Protein AF-A0AAI9EEB1-F1 (afdb_monomer_lite)

Foldseek 3Di:
DDDDPDQDDPVLLVVLVVLLVVLVVLLVVLVVLVVVLVVLVVPFDPVLLVQPPDDPVLVVLLCVLPVPCVVVVVLVVLSVLLVVLSVVLVVCSVVSVSVVSVVSSVVSVVSSVVSVVSSVSSVVSSVSRVVSSVVCVVVVNDDDPVVPDD

Radius of gyration: 22.11 Å; chains: 1; bounding box: 55×31×65 Å

Secondary structure (DSSP, 8-state):
---PPPPPPHHHHHHHHHHHHHHHHHHHHHHHHHHHHHHHHHHS-THHHH-TTS-HHHHHHHHHHHT-TTTHHHHHHHHHHHHHHHHHHHHHHHTT-HHHHHHHHHHHHHHHHHHHHHHHHHHHHHHHHHHHHHHHHHTTSS--GGG---

pLDDT: mean 79.91, std 15.85, range [34.25, 96.31]

Sequence (150 aa):
MSQNPPSASPGSISQLQTQYSRLRKAITDIQSEHTRLTFRWSSLNPVTVGNPLVHYTYRDACSTAFVENVWDEPFQAEINKSLVNHGVAGRLLGNSQVGEADVVLRGVAERLRRSQDYVQKLKKAVEAHYEVERYLVAKGLVGDRKNGNA

Structure (mmCIF, N/CA/C/O backbone):
data_AF-A0AAI9EEB1-F1
#
_entry.id   AF-A0AAI9EEB1-F1
#
loop_
_atom_site.group_PDB
_atom_site.id
_atom_site.type_symbol
_atom_site.label_atom_id
_atom_site.label_alt_id
_atom_site.label_comp_id
_atom_site.label_asym_id
_atom_site.label_entity_id
_atom_site.label_seq_id
_atom_site.pdbx_PDB_ins_code
_atom_site.Cartn_x
_atom_site.Cartn_y
_atom_site.Cartn_z
_atom_site.occupancy
_atom_site.B_iso_or_equiv
_atom_site.auth_seq_id
_atom_site.auth_comp_id
_atom_site.auth_asym_id
_atom_site.auth_atom_id
_atom_site.pdbx_PDB_model_num
ATOM 1 N N . MET A 1 1 ? 32.495 -16.402 -34.099 1.00 38.66 1 MET A N 1
ATOM 2 C CA . MET A 1 1 ? 31.372 -15.615 -34.654 1.00 38.66 1 MET A CA 1
ATOM 3 C C . MET A 1 1 ? 30.613 -15.017 -33.483 1.00 38.66 1 MET A C 1
ATOM 5 O O . MET A 1 1 ? 30.037 -15.769 -32.712 1.00 38.66 1 MET A O 1
ATOM 9 N N . SER A 1 2 ? 30.724 -13.703 -33.286 1.00 38.25 2 SER A N 1
ATOM 10 C CA . SER A 1 2 ? 30.069 -12.990 -32.184 1.00 38.25 2 SER A CA 1
ATOM 11 C C . SER A 1 2 ? 28.598 -12.781 -32.547 1.00 38.25 2 SER A C 1
ATOM 13 O O . SER A 1 2 ? 28.306 -12.055 -33.497 1.00 38.25 2 SER A O 1
ATOM 15 N N . GLN A 1 3 ? 27.678 -13.473 -31.872 1.00 35.59 3 GLN A N 1
ATOM 16 C CA . GLN A 1 3 ? 26.246 -13.221 -32.025 1.00 35.59 3 GLN A CA 1
ATOM 17 C C . GLN A 1 3 ? 25.902 -11.976 -31.206 1.00 35.59 3 GLN A C 1
ATOM 19 O O . GLN A 1 3 ? 25.844 -12.029 -29.980 1.00 35.59 3 GLN A O 1
ATOM 24 N N . ASN A 1 4 ? 25.709 -10.845 -31.886 1.00 37.81 4 ASN A N 1
ATOM 25 C CA . ASN A 1 4 ? 25.066 -9.688 -31.273 1.00 37.81 4 ASN A CA 1
ATOM 26 C C . ASN A 1 4 ? 23.643 -10.092 -30.848 1.00 37.81 4 ASN A C 1
ATOM 28 O O . ASN A 1 4 ? 22.944 -10.726 -31.646 1.00 37.81 4 ASN A O 1
ATOM 32 N N . PRO A 1 5 ? 23.198 -9.756 -29.625 1.00 49.28 5 PRO A N 1
ATOM 33 C CA . PRO A 1 5 ? 21.839 -10.055 -29.202 1.00 49.28 5 PRO A CA 1
ATOM 34 C C . PRO A 1 5 ? 20.836 -9.304 -30.093 1.00 49.28 5 PRO A C 1
ATOM 36 O O . PRO A 1 5 ? 21.145 -8.209 -30.576 1.00 49.28 5 PRO A O 1
ATOM 39 N N . PRO A 1 6 ? 19.641 -9.874 -30.333 1.00 50.97 6 PRO A N 1
ATOM 40 C CA . PRO A 1 6 ? 18.618 -9.229 -31.142 1.00 50.97 6 PRO A CA 1
ATOM 41 C C . PRO A 1 6 ? 18.257 -7.882 -30.514 1.00 50.97 6 PRO A C 1
ATOM 43 O O . PRO A 1 6 ? 17.868 -7.806 -29.347 1.00 50.97 6 PRO A O 1
ATOM 46 N N . SER A 1 7 ? 18.414 -6.812 -31.292 1.00 56.44 7 SER A N 1
ATOM 47 C CA . SER A 1 7 ? 17.979 -5.475 -30.911 1.00 56.44 7 SER A CA 1
ATOM 48 C C . SER A 1 7 ? 16.483 -5.512 -30.603 1.00 56.44 7 SER A C 1
ATOM 50 O O . SER A 1 7 ? 15.670 -5.995 -31.394 1.00 56.44 7 SER A O 1
ATOM 52 N N . ALA A 1 8 ? 16.112 -5.044 -29.414 1.00 57.66 8 ALA A N 1
ATOM 53 C CA . ALA A 1 8 ? 14.719 -4.980 -29.005 1.00 57.66 8 ALA A CA 1
ATOM 54 C C . ALA A 1 8 ? 13.912 -4.136 -30.003 1.00 57.66 8 ALA A C 1
ATOM 56 O O . ALA A 1 8 ? 14.323 -3.040 -30.386 1.00 57.66 8 ALA A O 1
ATOM 57 N N . SER A 1 9 ? 12.754 -4.645 -30.428 1.00 63.19 9 SER A N 1
ATOM 58 C CA . SER A 1 9 ? 11.892 -3.931 -31.371 1.00 63.19 9 SER A CA 1
ATOM 59 C C . SER A 1 9 ? 11.403 -2.594 -30.776 1.00 63.19 9 SER A C 1
ATOM 61 O O . SER A 1 9 ? 11.142 -2.518 -29.567 1.00 63.19 9 SER A O 1
ATOM 63 N N . PRO A 1 10 ? 11.182 -1.548 -31.593 1.00 62.12 10 PRO A N 1
ATOM 64 C CA . PRO A 1 10 ? 10.617 -0.276 -31.126 1.00 62.12 10 PRO A CA 1
ATOM 65 C C . PRO A 1 10 ? 9.301 -0.440 -30.340 1.00 62.12 10 PRO A C 1
ATOM 67 O O . PRO A 1 10 ? 9.054 0.283 -29.374 1.00 62.12 10 PRO A O 1
ATOM 70 N N . GLY A 1 11 ? 8.491 -1.448 -30.693 1.00 68.88 11 GLY A N 1
ATOM 71 C CA . GLY A 1 11 ? 7.261 -1.803 -29.977 1.00 68.88 11 GLY A CA 1
ATOM 72 C C . GLY A 1 11 ? 7.505 -2.282 -28.542 1.00 68.88 11 GLY A C 1
ATOM 73 O O . GLY A 1 11 ? 6.814 -1.839 -27.626 1.00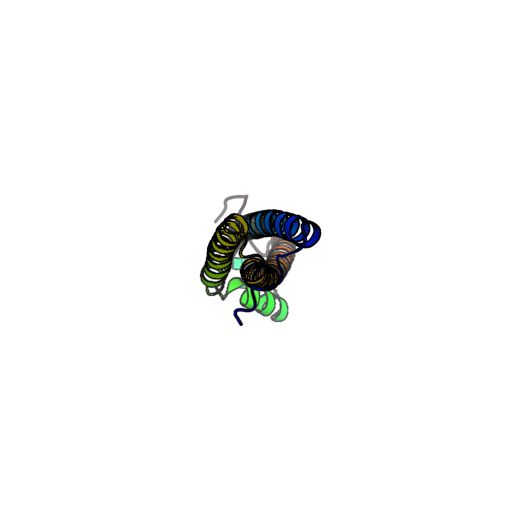 68.88 11 GLY A O 1
ATOM 74 N N . SER A 1 12 ? 8.530 -3.112 -28.316 1.00 75.50 12 SER A N 1
ATOM 75 C CA . SER A 1 12 ? 8.890 -3.582 -26.967 1.00 75.50 12 SER A CA 1
ATOM 76 C C . SER A 1 12 ? 9.418 -2.466 -26.057 1.00 75.50 12 SER A C 1
ATOM 78 O O . SER A 1 12 ? 9.124 -2.453 -24.863 1.00 75.50 12 SER A O 1
ATOM 80 N N . ILE A 1 13 ? 10.123 -1.478 -26.616 1.00 82.19 13 ILE A N 1
ATOM 81 C CA . ILE A 1 13 ? 10.641 -0.331 -25.852 1.00 82.19 13 ILE A CA 1
ATOM 82 C C . ILE A 1 13 ? 9.496 0.572 -25.383 1.00 82.19 13 ILE A C 1
ATOM 84 O O . ILE A 1 13 ? 9.429 0.926 -24.206 1.00 82.19 13 ILE A O 1
ATOM 88 N N . SER A 1 14 ? 8.560 0.906 -26.276 1.00 84.88 14 SER A N 1
ATOM 89 C CA . SER A 1 14 ? 7.403 1.748 -25.940 1.00 84.88 14 SER A CA 1
ATOM 90 C C . SER A 1 14 ? 6.501 1.105 -24.874 1.00 84.88 14 SER A C 1
ATOM 92 O O . SER A 1 14 ? 6.031 1.772 -23.943 1.00 84.88 14 SER A O 1
ATOM 94 N N . GLN A 1 15 ? 6.310 -0.216 -24.950 1.00 88.50 15 GLN A N 1
ATOM 95 C CA . GLN A 1 15 ? 5.569 -0.976 -23.941 1.00 88.50 15 GLN A CA 1
ATOM 96 C C . GLN A 1 15 ? 6.249 -0.920 -22.568 1.00 88.50 15 GLN A C 1
ATOM 98 O O . GLN A 1 15 ? 5.585 -0.639 -21.568 1.00 88.50 15 GLN A O 1
ATOM 103 N N . LEU A 1 16 ? 7.570 -1.108 -22.513 1.00 89.06 16 LEU A N 1
ATOM 104 C CA . LEU A 1 16 ? 8.325 -1.044 -21.260 1.00 89.06 16 LEU A CA 1
ATOM 105 C C . LEU A 1 16 ? 8.371 0.364 -20.668 1.00 89.06 16 LEU A C 1
ATOM 107 O O . LEU A 1 16 ? 8.254 0.514 -19.455 1.00 89.06 16 LEU A O 1
ATOM 111 N N . GLN A 1 17 ? 8.454 1.407 -21.495 1.00 90.12 17 GLN A N 1
ATOM 112 C CA . GLN A 1 17 ? 8.330 2.795 -21.036 1.00 90.12 17 GLN A CA 1
ATOM 113 C C . GLN A 1 17 ? 6.944 3.075 -20.440 1.00 90.12 17 GLN A C 1
ATOM 115 O O . GLN A 1 17 ? 6.820 3.729 -19.402 1.00 90.12 17 GLN A O 1
ATOM 120 N N . THR A 1 18 ? 5.891 2.527 -21.047 1.00 92.75 18 THR A N 1
ATOM 121 C CA . THR A 1 18 ? 4.532 2.620 -20.502 1.00 92.75 18 THR A CA 1
ATOM 122 C C . THR A 1 18 ? 4.428 1.897 -19.157 1.00 92.75 18 THR A C 1
ATOM 124 O O . THR A 1 18 ? 3.888 2.449 -18.195 1.00 92.75 18 THR A O 1
ATOM 127 N N . GLN A 1 19 ? 4.966 0.678 -19.059 1.00 92.38 19 GLN A N 1
ATOM 128 C CA . GLN A 1 19 ? 5.001 -0.090 -17.814 1.00 92.38 19 GLN A CA 1
ATOM 129 C C . GLN A 1 19 ? 5.798 0.639 -16.726 1.00 92.38 19 GLN A C 1
ATOM 131 O O . GLN A 1 19 ? 5.328 0.745 -15.596 1.00 92.38 19 GLN A O 1
ATOM 136 N N . TYR A 1 20 ? 6.957 1.199 -17.069 1.00 93.62 20 TYR A N 1
ATOM 137 C CA . TYR A 1 20 ? 7.786 2.009 -16.181 1.00 93.62 20 TYR A CA 1
ATOM 138 C C . TYR A 1 20 ? 6.992 3.166 -15.563 1.00 93.62 20 TYR A C 1
ATOM 140 O O . TYR A 1 20 ? 6.956 3.310 -14.338 1.00 93.62 20 TYR A O 1
ATOM 148 N N . SER A 1 21 ? 6.297 3.954 -16.383 1.00 93.81 21 SER A N 1
ATOM 149 C CA . SER A 1 21 ? 5.491 5.085 -15.906 1.00 93.81 21 SER A CA 1
ATOM 150 C C . SER A 1 21 ? 4.319 4.635 -15.029 1.00 93.81 21 SER A C 1
ATOM 152 O O . SER A 1 21 ? 4.057 5.231 -13.983 1.00 93.81 21 SER A O 1
ATOM 154 N N . ARG A 1 22 ? 3.642 3.541 -15.404 1.00 94.94 22 ARG A N 1
ATOM 155 C CA . ARG A 1 22 ? 2.543 2.964 -14.612 1.00 94.94 22 ARG A CA 1
ATOM 156 C C . ARG A 1 22 ? 3.012 2.481 -13.243 1.00 94.94 22 ARG A C 1
ATOM 158 O O . ARG A 1 22 ? 2.364 2.781 -12.245 1.00 94.94 22 ARG A O 1
ATOM 165 N N . LEU A 1 23 ? 4.142 1.777 -13.185 1.00 94.12 23 LEU A N 1
ATOM 166 C CA . LEU A 1 23 ? 4.700 1.282 -11.926 1.00 94.12 23 LEU A CA 1
ATOM 167 C C . LEU A 1 23 ? 5.136 2.433 -11.014 1.00 94.12 23 LEU A C 1
ATOM 169 O O . LEU A 1 23 ? 4.924 2.347 -9.809 1.00 94.12 23 LEU A O 1
ATOM 173 N N . ARG A 1 24 ? 5.652 3.544 -11.565 1.00 95.50 24 ARG A N 1
ATOM 174 C CA . ARG A 1 24 ? 5.949 4.742 -10.763 1.00 95.50 24 ARG A CA 1
ATOM 175 C C . ARG A 1 24 ? 4.704 5.283 -10.076 1.00 95.50 24 ARG A C 1
ATOM 177 O O . ARG A 1 24 ? 4.734 5.536 -8.875 1.00 95.50 24 ARG A O 1
ATOM 184 N N . LYS A 1 25 ? 3.625 5.447 -10.843 1.00 95.31 25 LYS A N 1
ATOM 185 C CA . LYS A 1 25 ? 2.349 5.923 -10.311 1.00 95.31 25 LYS A CA 1
ATOM 186 C C . LYS A 1 25 ? 1.815 4.971 -9.239 1.00 95.31 25 LYS A C 1
ATOM 188 O O . LYS A 1 25 ? 1.440 5.428 -8.169 1.00 95.31 25 LYS A O 1
ATOM 193 N N . ALA A 1 26 ? 1.856 3.662 -9.491 1.00 94.44 26 ALA A N 1
ATOM 194 C CA . ALA A 1 26 ? 1.403 2.655 -8.534 1.00 94.44 26 ALA A CA 1
ATOM 195 C C . ALA A 1 26 ? 2.185 2.697 -7.209 1.00 94.44 26 ALA A C 1
ATOM 197 O O . ALA A 1 26 ? 1.572 2.594 -6.151 1.00 94.44 26 ALA A O 1
ATOM 198 N N . ILE A 1 27 ? 3.510 2.905 -7.245 1.00 93.19 27 ILE A N 1
ATOM 199 C CA . ILE A 1 27 ? 4.320 3.097 -6.029 1.00 93.19 27 ILE A CA 1
ATOM 200 C C . ILE A 1 27 ? 3.803 4.293 -5.223 1.00 93.19 27 ILE A C 1
ATOM 202 O O . ILE A 1 27 ? 3.556 4.166 -4.025 1.00 93.19 27 ILE A O 1
ATOM 206 N N . THR A 1 28 ? 3.618 5.441 -5.879 1.00 94.50 28 THR A N 1
ATOM 207 C CA . THR A 1 28 ? 3.135 6.663 -5.224 1.00 94.50 28 THR A CA 1
ATOM 208 C C . THR A 1 28 ? 1.733 6.482 -4.647 1.00 94.50 28 THR A C 1
ATOM 210 O O . THR A 1 28 ? 1.516 6.820 -3.486 1.00 94.50 28 THR A O 1
ATOM 213 N N . ASP A 1 29 ? 0.806 5.902 -5.413 1.00 95.19 29 ASP A N 1
ATOM 214 C CA . ASP A 1 29 ? -0.572 5.672 -4.972 1.00 95.19 29 ASP A CA 1
ATOM 215 C C . ASP A 1 29 ? -0.618 4.757 -3.733 1.00 95.19 29 ASP A C 1
ATOM 217 O O . ASP A 1 29 ? -1.297 5.067 -2.754 1.00 95.19 29 ASP A O 1
ATOM 221 N N . ILE A 1 30 ? 0.140 3.652 -3.746 1.00 93.44 30 ILE A N 1
ATOM 222 C CA . ILE A 1 30 ? 0.216 2.701 -2.627 1.00 93.44 30 ILE A CA 1
ATOM 223 C C . ILE A 1 30 ? 0.803 3.372 -1.379 1.00 93.44 30 ILE A C 1
ATOM 225 O O . ILE A 1 30 ? 0.277 3.191 -0.281 1.00 93.44 30 ILE A O 1
ATOM 229 N N . GLN A 1 31 ? 1.860 4.171 -1.536 1.00 92.69 31 GLN A N 1
ATOM 230 C CA . GLN A 1 31 ? 2.474 4.895 -0.425 1.00 92.69 31 GLN A CA 1
ATOM 231 C C . GLN A 1 31 ? 1.518 5.939 0.171 1.00 92.69 31 GLN A C 1
ATOM 233 O O . GLN A 1 31 ? 1.386 6.024 1.391 1.00 92.69 31 GLN A O 1
ATOM 238 N N . SER A 1 32 ? 0.819 6.708 -0.668 1.00 93.62 32 SER A N 1
ATOM 239 C CA . SER A 1 32 ? -0.169 7.690 -0.207 1.00 93.62 32 SER A CA 1
ATOM 240 C C . SER A 1 32 ? -1.341 7.033 0.521 1.00 93.62 32 SER A C 1
ATOM 242 O O . SER A 1 32 ? -1.748 7.511 1.581 1.00 93.62 32 SER A O 1
ATOM 244 N N . GLU A 1 33 ? -1.868 5.926 -0.009 1.00 93.12 33 GLU A N 1
ATOM 245 C CA . GLU A 1 33 ? -2.967 5.199 0.628 1.00 93.12 33 GLU A CA 1
ATOM 246 C C . GLU A 1 33 ? -2.541 4.611 1.976 1.00 93.12 33 GLU A C 1
ATOM 248 O O . GLU A 1 33 ? -3.276 4.728 2.955 1.00 93.12 33 GLU A O 1
ATOM 253 N N . HIS A 1 34 ? -1.331 4.058 2.056 1.00 90.19 34 HIS A N 1
ATOM 254 C CA . HIS A 1 34 ? -0.758 3.597 3.312 1.00 90.19 34 HIS A CA 1
ATOM 255 C C . HIS A 1 34 ? -0.699 4.715 4.359 1.00 90.19 34 HIS A C 1
ATOM 257 O O . HIS A 1 34 ? -1.301 4.587 5.421 1.00 90.19 34 HIS A O 1
ATOM 263 N N . THR A 1 35 ? -0.067 5.852 4.042 1.00 89.31 35 THR A N 1
ATOM 264 C CA . THR A 1 35 ? 0.018 7.003 4.957 1.00 89.31 35 THR A CA 1
ATOM 265 C C . THR A 1 35 ? -1.363 7.467 5.422 1.00 89.31 35 THR A C 1
ATOM 267 O O . THR A 1 35 ? -1.564 7.739 6.608 1.00 89.31 35 THR A O 1
ATOM 270 N N . ARG A 1 36 ? -2.338 7.524 4.507 1.00 91.50 36 ARG A N 1
ATOM 271 C CA . ARG A 1 36 ? -3.719 7.897 4.828 1.00 91.50 36 ARG A CA 1
ATOM 272 C C . ARG A 1 36 ? -4.353 6.924 5.821 1.00 91.50 36 ARG A C 1
ATOM 274 O O . ARG A 1 36 ? -5.034 7.359 6.749 1.00 91.50 36 ARG A O 1
ATOM 281 N N . LEU A 1 37 ? -4.161 5.622 5.629 1.00 88.44 37 LEU A N 1
ATOM 282 C CA . LEU A 1 37 ? -4.706 4.591 6.509 1.00 88.44 37 LEU A CA 1
ATOM 283 C C . LEU A 1 37 ? -4.025 4.590 7.879 1.00 88.44 37 LEU A C 1
ATOM 285 O O . LEU A 1 37 ? -4.736 4.536 8.880 1.00 88.44 37 LEU A O 1
ATOM 289 N N . THR A 1 38 ? -2.701 4.748 7.941 1.00 85.06 38 THR A N 1
ATOM 290 C CA . THR A 1 38 ? -1.952 4.879 9.202 1.00 85.06 38 THR A CA 1
ATOM 291 C C . THR A 1 38 ? -2.429 6.089 10.008 1.00 85.06 38 THR A C 1
ATOM 293 O O . THR A 1 38 ? -2.650 5.985 11.214 1.00 85.06 38 THR A O 1
ATOM 296 N N . PHE A 1 39 ? -2.681 7.226 9.349 1.00 85.94 39 PHE A N 1
ATOM 297 C CA . PHE A 1 39 ? -3.247 8.405 10.010 1.00 85.94 39 PHE A CA 1
ATOM 298 C C . PHE A 1 39 ? -4.682 8.175 10.503 1.00 85.94 39 PHE A C 1
ATOM 300 O O . PHE A 1 39 ? -5.037 8.560 11.615 1.00 85.94 39 PHE A O 1
ATOM 307 N N . ARG A 1 40 ? -5.533 7.527 9.696 1.00 85.56 40 ARG A N 1
ATOM 308 C CA . ARG A 1 40 ? -6.885 7.172 10.149 1.00 85.56 40 ARG A CA 1
ATOM 309 C C . ARG A 1 40 ? -6.824 6.257 11.361 1.00 85.56 40 ARG A C 1
ATOM 311 O O . ARG A 1 40 ? -7.553 6.504 12.309 1.00 85.56 40 ARG A O 1
ATOM 318 N N . TRP A 1 41 ? -5.955 5.255 11.349 1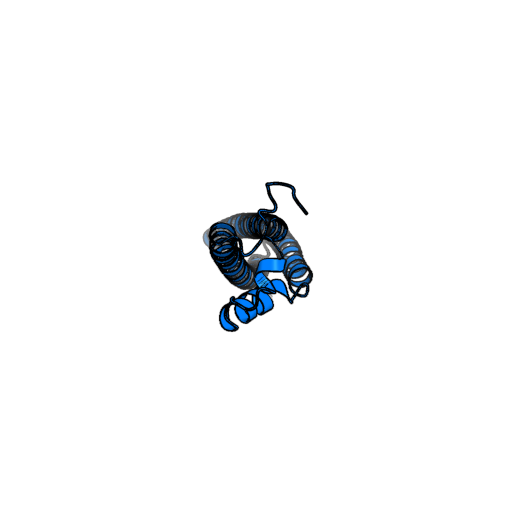.00 81.00 41 TRP A N 1
ATOM 319 C CA . TRP A 1 41 ? -5.778 4.340 12.468 1.00 81.00 41 TRP A CA 1
ATOM 320 C C . TRP A 1 41 ? -5.361 5.061 13.752 1.00 81.00 41 TRP A C 1
ATOM 322 O O . TRP A 1 41 ? -5.997 4.871 14.783 1.00 81.00 41 TRP A O 1
ATOM 332 N N . SER A 1 42 ? -4.356 5.941 13.692 1.00 80.44 42 SER A N 1
ATOM 333 C CA . SER A 1 42 ? -3.882 6.669 14.879 1.00 80.44 42 SER A CA 1
ATOM 334 C C . SER A 1 42 ? -4.950 7.580 15.496 1.00 80.44 42 SER A C 1
ATOM 336 O O . SER A 1 42 ? -4.913 7.857 16.697 1.00 80.44 42 SER A O 1
ATOM 338 N N . SER A 1 43 ? -5.931 8.003 14.691 1.00 82.06 43 SER A N 1
ATOM 339 C CA . SER A 1 43 ? -7.086 8.775 15.152 1.00 82.06 43 SER A CA 1
ATOM 340 C C . SER A 1 43 ? -8.142 7.945 15.900 1.00 82.06 43 SER A C 1
ATOM 342 O O . SER A 1 43 ? -8.927 8.518 16.656 1.00 82.06 43 SER A O 1
ATOM 344 N N . LEU A 1 44 ? -8.158 6.618 15.731 1.00 80.50 44 LEU A N 1
ATOM 345 C CA . LEU A 1 44 ? -9.144 5.727 16.349 1.00 80.50 44 LEU A CA 1
ATOM 346 C C . LEU A 1 44 ? -8.844 5.474 17.834 1.00 80.50 44 LEU A C 1
ATOM 348 O O . LEU A 1 44 ? -7.700 5.550 18.288 1.00 80.50 44 LEU A O 1
ATOM 352 N N . ASN A 1 45 ? -9.882 5.193 18.622 1.00 78.38 45 ASN A N 1
ATOM 353 C CA . ASN A 1 45 ? -9.771 4.971 20.057 1.00 78.38 45 ASN A CA 1
ATOM 354 C C . ASN A 1 45 ? -9.142 3.590 20.351 1.00 78.38 45 ASN A C 1
ATOM 356 O O . ASN A 1 45 ? -9.736 2.561 20.016 1.00 78.38 45 ASN A O 1
ATOM 360 N N . PRO A 1 46 ? -7.965 3.527 21.006 1.00 73.94 46 PRO A N 1
ATOM 361 C CA . PRO A 1 46 ? -7.283 2.266 21.294 1.00 73.94 46 PRO A CA 1
ATOM 362 C C . PRO A 1 46 ? -8.058 1.387 22.285 1.00 73.94 46 PRO A C 1
ATOM 364 O O . PRO A 1 46 ? -7.918 0.165 22.261 1.00 73.94 46 PRO A O 1
ATOM 367 N N . VAL A 1 47 ? -8.921 1.980 23.121 1.00 75.75 47 VAL A N 1
ATOM 368 C CA . VAL A 1 47 ? -9.737 1.250 24.105 1.00 75.75 47 VAL A CA 1
ATOM 369 C C . VAL A 1 47 ? -10.770 0.348 23.418 1.00 75.75 47 VAL A C 1
ATOM 371 O O . VAL A 1 47 ? -11.159 -0.674 23.980 1.00 75.75 47 VAL A O 1
ATOM 374 N N . THR A 1 48 ? -11.148 0.650 22.170 1.00 76.25 48 THR A N 1
ATOM 375 C CA . THR A 1 48 ? -12.043 -0.179 21.349 1.00 76.25 48 THR A CA 1
ATOM 376 C C . THR A 1 48 ? -11.521 -1.614 21.205 1.00 76.25 48 THR A C 1
ATOM 378 O O . THR A 1 48 ? -12.294 -2.553 21.372 1.00 76.25 48 THR A O 1
ATOM 381 N N . VAL A 1 49 ? -10.215 -1.820 20.970 1.00 70.25 49 VAL A N 1
ATOM 382 C CA . VAL A 1 49 ? -9.636 -3.177 20.826 1.00 70.25 49 VAL A CA 1
ATOM 383 C C . VAL A 1 49 ? -9.636 -3.934 22.156 1.00 70.25 49 VAL A C 1
ATOM 385 O O . VAL A 1 49 ? -9.863 -5.143 22.187 1.00 70.25 49 VAL A O 1
ATOM 388 N N . GLY A 1 50 ? -9.410 -3.223 23.262 1.00 67.50 50 GLY A N 1
ATOM 389 C CA . GLY A 1 50 ? -9.395 -3.794 24.609 1.00 67.50 50 GLY A CA 1
ATOM 390 C C . GLY A 1 50 ? -10.783 -4.082 25.187 1.00 67.50 50 GLY A C 1
ATOM 391 O O . GLY A 1 50 ? -10.879 -4.732 26.228 1.00 67.50 50 GLY A O 1
ATOM 392 N N . ASN A 1 51 ? -11.863 -3.627 24.543 1.00 69.38 51 ASN A N 1
ATOM 393 C CA . ASN A 1 51 ? -13.207 -3.747 25.095 1.00 69.38 51 ASN A CA 1
ATOM 394 C C . ASN A 1 51 ? -13.652 -5.230 25.163 1.00 69.38 51 ASN A C 1
ATOM 396 O O . ASN A 1 51 ? -13.616 -5.931 24.145 1.00 69.38 51 ASN A O 1
ATOM 400 N N . PRO A 1 52 ? -14.084 -5.741 26.335 1.00 70.50 52 PRO A N 1
ATOM 401 C CA . PRO A 1 52 ? -14.465 -7.145 26.537 1.00 70.50 52 PRO A CA 1
ATOM 402 C C . PRO A 1 52 ? -15.646 -7.610 25.676 1.00 70.50 52 PRO A C 1
ATOM 404 O O . PRO A 1 52 ? -15.772 -8.804 25.426 1.00 70.50 52 PRO A O 1
ATOM 407 N N . LEU A 1 53 ? -16.480 -6.686 25.194 1.00 70.62 53 LEU A N 1
ATOM 408 C CA . LEU A 1 53 ? -17.640 -6.975 24.344 1.00 70.62 53 LEU A CA 1
ATOM 409 C C . LEU A 1 53 ? -17.273 -7.145 22.867 1.00 70.62 53 LEU A C 1
ATOM 411 O O . LEU A 1 53 ? -18.102 -7.555 22.057 1.00 70.62 53 LEU A O 1
ATOM 415 N N . VAL A 1 54 ? -16.038 -6.815 22.505 1.00 74.81 54 VAL A N 1
ATOM 416 C CA . VAL A 1 54 ? -15.540 -6.946 21.144 1.00 74.81 54 VAL A CA 1
ATOM 417 C C . VAL A 1 54 ? -15.004 -8.358 20.940 1.00 74.81 54 VAL A C 1
ATOM 419 O O . VAL A 1 54 ? -14.095 -8.803 21.643 1.00 74.81 54 VAL A O 1
ATOM 422 N N . HIS A 1 55 ? -15.595 -9.059 19.970 1.00 74.69 55 HIS A N 1
ATOM 423 C CA . HIS A 1 55 ? -15.336 -10.471 19.708 1.00 74.69 55 HIS A CA 1
ATOM 424 C C . HIS A 1 55 ? -13.858 -10.747 19.398 1.00 74.69 55 HIS A C 1
ATOM 426 O O . HIS A 1 55 ? -13.186 -9.955 18.733 1.00 74.69 55 HIS A O 1
ATOM 432 N N . TYR A 1 56 ? -13.372 -11.920 19.813 1.00 65.81 56 TYR A N 1
ATOM 433 C CA . TYR A 1 56 ? -11.989 -12.351 19.597 1.00 65.81 56 TYR A CA 1
ATOM 434 C C . TYR A 1 56 ? -11.566 -12.272 18.123 1.00 65.81 56 TYR A C 1
ATOM 436 O O . TYR A 1 56 ? -10.476 -11.808 17.839 1.00 65.81 56 TYR A O 1
ATOM 444 N N . THR A 1 57 ? -12.444 -12.612 17.177 1.00 64.69 57 THR A N 1
ATOM 445 C CA . THR A 1 57 ? -12.165 -12.521 15.728 1.00 64.69 57 THR A CA 1
ATOM 446 C C . THR A 1 57 ? -11.888 -11.094 15.245 1.00 64.69 57 THR A C 1
ATOM 448 O O . THR A 1 57 ? -11.062 -10.898 14.360 1.00 64.69 57 THR A O 1
ATOM 451 N N . TYR A 1 58 ? -12.547 -10.084 15.824 1.00 70.94 58 TYR A N 1
ATOM 452 C CA . TYR A 1 58 ? -12.222 -8.686 15.536 1.00 70.94 58 TYR A CA 1
ATOM 453 C C . TYR A 1 58 ? -10.855 -8.336 16.115 1.00 70.94 58 TYR A C 1
ATOM 455 O O . TYR A 1 58 ? -10.041 -7.716 15.436 1.00 70.94 58 TYR A O 1
ATOM 463 N N . ARG A 1 59 ? -10.587 -8.761 17.359 1.00 66.44 59 ARG A N 1
ATOM 464 C CA . ARG A 1 59 ? -9.283 -8.523 17.979 1.00 66.44 59 ARG A CA 1
ATOM 465 C C . ARG A 1 59 ? -8.182 -9.192 17.188 1.00 66.44 59 ARG A C 1
ATOM 467 O O . ARG A 1 59 ? -7.187 -8.542 16.963 1.00 66.44 59 ARG A O 1
ATOM 474 N N . ASP A 1 60 ? -8.374 -10.414 16.712 1.00 65.62 60 ASP A N 1
ATOM 475 C CA . ASP A 1 60 ? -7.399 -11.145 15.909 1.00 65.62 60 ASP A CA 1
ATOM 476 C C . ASP A 1 60 ? -7.164 -10.484 14.543 1.00 65.62 60 ASP A C 1
ATOM 478 O O . ASP A 1 60 ? -6.021 -10.324 14.127 1.00 65.62 60 ASP A O 1
ATOM 482 N N . ALA A 1 61 ? -8.212 -9.984 13.878 1.00 64.12 61 ALA A N 1
ATOM 483 C CA . ALA A 1 61 ? -8.081 -9.241 12.623 1.00 64.12 61 ALA A CA 1
ATOM 484 C C . ALA A 1 61 ? -7.365 -7.891 12.809 1.00 64.12 61 ALA A C 1
ATOM 486 O O . ALA A 1 61 ? -6.483 -7.540 12.023 1.00 64.12 61 ALA A O 1
ATOM 487 N N . CYS A 1 62 ? -7.704 -7.147 13.865 1.00 65.88 62 CYS A N 1
ATOM 488 C CA . CYS A 1 62 ? -7.012 -5.916 14.232 1.00 65.88 62 CYS A CA 1
ATOM 489 C C . CYS A 1 62 ? -5.592 -6.207 14.738 1.00 65.88 62 CYS A C 1
ATOM 491 O O . CYS A 1 62 ? -4.668 -5.496 14.391 1.00 65.88 62 CYS A O 1
ATOM 493 N N . SER A 1 63 ? -5.356 -7.273 15.492 1.00 61.94 63 SER A N 1
ATOM 494 C CA . SER A 1 63 ? -4.025 -7.656 15.962 1.00 61.94 63 SER A CA 1
ATOM 495 C C . SER A 1 63 ? -3.139 -8.132 14.811 1.00 61.94 63 SER A C 1
ATOM 497 O O . SER A 1 63 ? -2.005 -7.690 14.703 1.00 61.94 63 SER A O 1
ATOM 499 N N . THR A 1 64 ? -3.660 -8.918 13.874 1.00 59.16 64 THR A N 1
ATOM 500 C CA . THR A 1 64 ? -2.935 -9.324 12.658 1.00 59.16 64 THR A CA 1
ATOM 501 C C . THR A 1 64 ? -2.617 -8.127 11.758 1.00 59.16 64 THR A C 1
ATOM 503 O O . THR A 1 64 ? -1.588 -8.112 11.090 1.00 59.16 64 THR A O 1
ATOM 506 N N . ALA A 1 65 ? -3.477 -7.105 11.738 1.00 57.12 65 ALA A N 1
ATOM 507 C CA . ALA A 1 65 ? -3.227 -5.876 10.989 1.00 57.12 65 ALA A CA 1
ATOM 508 C C . ALA A 1 65 ? -2.376 -4.834 11.747 1.00 57.12 65 ALA A C 1
ATOM 510 O O . ALA A 1 65 ? -1.772 -3.990 11.092 1.00 57.12 65 ALA A O 1
ATOM 511 N N . PHE A 1 66 ? -2.341 -4.860 13.090 1.00 57.38 66 PHE A N 1
ATOM 512 C CA . PHE A 1 66 ? -1.855 -3.735 13.912 1.00 57.38 66 PHE A CA 1
ATOM 513 C C . PHE A 1 66 ? -1.000 -4.094 15.146 1.00 57.38 66 PHE A C 1
ATOM 515 O O . PHE A 1 66 ? -0.248 -3.237 15.600 1.00 57.38 66 PHE A O 1
ATOM 522 N N . VAL A 1 67 ? -1.060 -5.313 15.711 1.00 49.28 67 VAL A N 1
ATOM 523 C CA . VAL A 1 67 ? -0.077 -5.766 16.736 1.00 49.28 67 VAL A CA 1
ATOM 524 C C . VAL A 1 67 ? 1.302 -5.947 16.106 1.00 49.28 67 VAL A C 1
ATOM 526 O O . VAL A 1 67 ? 2.323 -5.813 16.777 1.00 49.28 67 VAL A O 1
ATOM 529 N N . GLU A 1 68 ? 1.355 -6.089 14.790 1.00 45.06 68 GLU A N 1
ATOM 530 C CA . GLU A 1 68 ? 2.581 -5.905 14.048 1.00 45.06 68 GLU A CA 1
ATOM 531 C C . GLU A 1 68 ? 2.776 -4.434 13.625 1.00 45.06 68 GLU A C 1
ATOM 533 O O . GLU A 1 68 ? 2.735 -4.091 12.447 1.00 45.06 68 GLU A O 1
ATOM 538 N N . ASN A 1 69 ? 3.243 -3.605 14.570 1.00 45.62 69 ASN A N 1
ATOM 539 C CA . ASN A 1 69 ? 4.232 -2.544 14.262 1.00 45.62 69 ASN A CA 1
ATOM 540 C C . ASN A 1 69 ? 5.446 -3.091 13.457 1.00 45.62 69 ASN A C 1
ATOM 542 O O . ASN A 1 69 ? 6.298 -2.336 13.002 1.00 45.62 69 ASN A O 1
ATOM 546 N N . VAL A 1 70 ? 5.508 -4.414 13.279 1.00 52.94 70 VAL A N 1
ATOM 547 C CA . VAL A 1 70 ? 6.394 -5.188 12.421 1.00 52.94 70 VAL A CA 1
ATOM 548 C C . VAL A 1 70 ? 6.106 -5.000 10.931 1.00 52.94 70 VAL A C 1
ATOM 550 O O . VAL A 1 70 ? 6.973 -5.391 10.182 1.00 52.94 70 VAL A O 1
ATOM 553 N N . TRP A 1 71 ? 4.999 -4.406 10.448 1.00 61.59 71 TRP A N 1
ATOM 554 C CA . TRP A 1 71 ? 4.815 -4.198 8.990 1.00 61.59 71 TRP A CA 1
ATOM 555 C C . TRP A 1 71 ? 5.066 -2.787 8.473 1.00 61.59 71 TRP A C 1
ATOM 557 O O . TRP A 1 71 ? 5.309 -2.661 7.277 1.00 61.59 71 TRP A O 1
ATOM 567 N N . ASP A 1 72 ? 5.074 -1.744 9.305 1.00 70.00 72 ASP A N 1
ATOM 568 C CA . ASP A 1 72 ? 5.350 -0.385 8.812 1.00 70.00 72 ASP A CA 1
ATOM 569 C C . ASP A 1 72 ? 6.780 -0.311 8.250 1.00 70.00 72 ASP A C 1
ATOM 571 O O . ASP A 1 72 ? 7.002 0.130 7.123 1.00 70.00 72 ASP A O 1
ATOM 575 N N . GLU A 1 73 ? 7.752 -0.861 8.980 1.00 71.06 73 GLU A N 1
ATOM 576 C CA . GLU A 1 73 ? 9.153 -0.902 8.557 1.00 71.06 73 GLU A CA 1
ATOM 577 C C . GLU A 1 73 ? 9.383 -1.823 7.331 1.00 71.06 73 GLU A C 1
ATOM 579 O O . GLU A 1 73 ? 9.938 -1.345 6.337 1.00 71.06 73 GLU A O 1
ATOM 584 N N . PRO A 1 74 ? 8.899 -3.081 7.285 1.00 80.44 74 PRO A N 1
ATOM 585 C CA . PRO A 1 74 ? 8.937 -3.918 6.083 1.00 80.44 74 PRO A CA 1
ATOM 586 C C . PRO A 1 74 ? 8.161 -3.366 4.891 1.00 80.44 74 PRO A C 1
ATOM 588 O O . PRO A 1 74 ? 8.622 -3.510 3.759 1.00 80.44 74 PRO A O 1
ATOM 591 N N . PHE A 1 75 ? 7.018 -2.712 5.103 1.00 85.94 75 PHE A N 1
ATOM 592 C CA . PHE A 1 75 ? 6.278 -2.056 4.029 1.00 85.94 75 PHE A CA 1
ATOM 593 C C . PHE A 1 75 ? 7.096 -0.905 3.445 1.00 85.94 75 PHE A C 1
ATOM 595 O O . PHE A 1 75 ? 7.298 -0.858 2.229 1.00 85.94 75 PHE A O 1
ATOM 602 N N . GLN A 1 76 ? 7.629 -0.015 4.290 1.00 86.00 76 GLN A N 1
ATOM 603 C CA . GLN A 1 76 ? 8.492 1.076 3.835 1.00 86.00 76 GLN A CA 1
ATOM 604 C C . GLN A 1 76 ? 9.756 0.541 3.152 1.00 86.00 76 GLN A C 1
ATOM 606 O O . GLN A 1 76 ? 10.166 1.072 2.119 1.00 86.00 76 GLN A O 1
ATOM 611 N N . ALA A 1 77 ? 10.345 -0.550 3.649 1.00 88.56 77 ALA A N 1
ATOM 612 C CA . ALA A 1 77 ? 11.474 -1.215 3.006 1.00 88.56 77 ALA A CA 1
ATOM 613 C C . ALA A 1 77 ? 11.113 -1.765 1.612 1.00 88.56 77 ALA A C 1
ATOM 615 O O . ALA A 1 77 ? 11.876 -1.574 0.661 1.00 88.56 77 ALA A O 1
ATOM 616 N N . GLU A 1 78 ? 9.947 -2.396 1.447 1.00 90.12 78 GLU A N 1
ATOM 617 C CA . GLU A 1 78 ? 9.463 -2.886 0.149 1.00 90.12 78 GLU A CA 1
ATOM 618 C C . GLU A 1 78 ? 9.168 -1.741 -0.834 1.00 90.12 78 GLU A C 1
ATOM 620 O O . GLU A 1 78 ? 9.522 -1.841 -2.016 1.00 90.12 78 GLU A O 1
ATOM 625 N N . ILE A 1 79 ? 8.595 -0.628 -0.364 1.00 93.00 79 ILE A N 1
ATOM 626 C CA . ILE A 1 79 ? 8.369 0.577 -1.177 1.00 93.00 79 ILE A CA 1
ATOM 627 C C . ILE A 1 79 ? 9.697 1.210 -1.598 1.00 93.00 79 ILE A C 1
ATOM 629 O O . ILE A 1 79 ? 9.913 1.447 -2.789 1.00 93.00 79 ILE A O 1
ATOM 633 N N . ASN A 1 80 ? 10.629 1.402 -0.664 1.00 93.81 80 ASN A N 1
ATOM 634 C CA . ASN A 1 80 ? 11.956 1.947 -0.950 1.00 93.81 80 ASN A CA 1
ATOM 635 C C . ASN A 1 80 ? 12.716 1.073 -1.950 1.00 93.81 80 ASN A C 1
ATOM 637 O O . ASN A 1 80 ? 13.279 1.572 -2.925 1.00 93.81 80 ASN A O 1
ATOM 641 N N . LYS A 1 81 ? 12.674 -0.250 -1.777 1.00 93.56 81 LYS A N 1
ATOM 642 C CA . LYS A 1 81 ? 13.291 -1.192 -2.716 1.00 93.56 81 LYS A CA 1
ATOM 643 C C . LYS A 1 81 ? 12.632 -1.146 -4.094 1.00 93.56 81 LYS A C 1
ATOM 645 O O . LYS A 1 81 ? 13.326 -1.239 -5.107 1.00 93.56 81 LYS A O 1
ATOM 650 N N . SER A 1 82 ? 11.316 -0.953 -4.151 1.00 93.88 82 SER A N 1
ATOM 651 C CA . SER A 1 82 ? 10.583 -0.765 -5.407 1.00 93.88 82 SER A CA 1
ATOM 652 C C . SER A 1 82 ? 10.981 0.533 -6.113 1.00 93.88 82 SER A C 1
ATOM 654 O O . SER A 1 82 ? 11.185 0.511 -7.324 1.00 93.88 82 SER A O 1
ATOM 656 N N . LEU A 1 83 ? 11.184 1.635 -5.380 1.00 94.81 83 LEU A N 1
ATOM 657 C CA . LEU A 1 83 ? 11.693 2.904 -5.919 1.00 94.81 83 LEU A CA 1
ATOM 658 C C . LEU A 1 83 ? 13.121 2.778 -6.460 1.00 94.81 83 LEU A C 1
ATOM 660 O O . LEU A 1 83 ? 13.405 3.257 -7.559 1.00 94.81 83 LEU A O 1
ATOM 664 N N . VAL A 1 84 ? 14.011 2.112 -5.719 1.00 96.25 84 VAL A N 1
ATOM 665 C CA . VAL A 1 84 ? 15.396 1.867 -6.151 1.00 96.25 84 VAL A CA 1
ATOM 666 C C . VAL A 1 84 ? 15.414 1.045 -7.437 1.00 96.25 84 VAL A C 1
ATOM 668 O O . VAL A 1 84 ? 16.037 1.454 -8.417 1.00 96.25 84 VAL A O 1
ATOM 671 N N . ASN A 1 85 ? 14.689 -0.075 -7.469 1.00 94.94 85 ASN A N 1
ATOM 672 C CA . A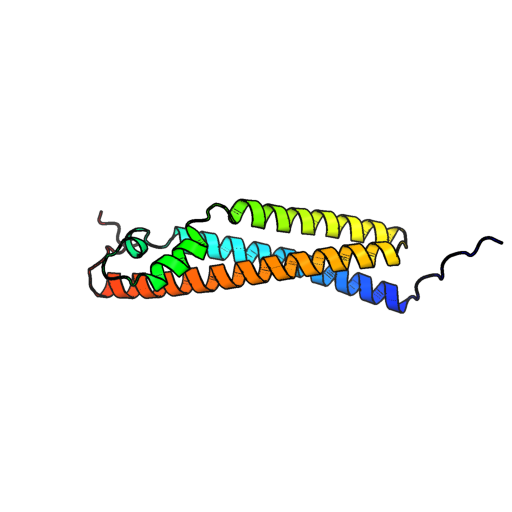SN A 1 85 ? 14.615 -0.942 -8.644 1.00 94.94 85 ASN A CA 1
ATOM 673 C C . ASN A 1 85 ? 13.941 -0.246 -9.831 1.00 94.94 85 ASN A C 1
ATOM 675 O O . ASN A 1 85 ? 14.385 -0.394 -10.966 1.00 94.94 85 ASN A O 1
ATOM 679 N N . HIS A 1 86 ? 12.916 0.569 -9.584 1.00 95.44 86 HIS A N 1
ATOM 680 C CA . HIS A 1 86 ? 12.320 1.419 -10.611 1.00 95.44 86 HIS A CA 1
ATOM 681 C C . HIS A 1 86 ? 13.362 2.381 -11.198 1.00 95.44 86 HIS A C 1
ATOM 683 O O . HIS A 1 86 ? 13.528 2.435 -12.412 1.00 95.44 86 HIS A O 1
ATOM 689 N N . GLY A 1 87 ? 14.161 3.051 -10.363 1.00 95.25 87 GLY A N 1
ATOM 690 C CA . GLY A 1 87 ? 15.271 3.894 -10.818 1.00 95.25 87 GLY A CA 1
ATOM 691 C C . GLY A 1 87 ? 16.338 3.135 -11.620 1.00 95.25 87 GLY A C 1
ATOM 692 O O . GLY A 1 87 ? 16.822 3.646 -12.630 1.00 95.25 87 GLY A O 1
ATOM 693 N N . VAL A 1 88 ? 16.676 1.904 -11.213 1.00 96.31 88 VAL A N 1
ATOM 694 C CA . VAL A 1 88 ? 17.572 1.006 -11.968 1.00 96.31 88 VAL A CA 1
ATOM 695 C C . VAL A 1 88 ? 16.993 0.708 -13.351 1.00 96.31 88 VAL A C 1
ATOM 697 O O . VAL A 1 88 ? 17.690 0.900 -14.344 1.00 96.31 88 VAL A O 1
ATOM 700 N N . ALA A 1 89 ? 15.717 0.323 -13.437 1.00 93.19 89 ALA A N 1
ATOM 701 C CA . ALA A 1 89 ? 15.055 0.058 -14.713 1.00 93.19 89 ALA A CA 1
ATOM 702 C C . ALA A 1 89 ? 15.064 1.280 -15.642 1.00 93.19 89 ALA A C 1
ATOM 704 O O . ALA A 1 89 ? 15.288 1.134 -16.839 1.00 93.19 89 ALA A O 1
ATOM 705 N N . GLY A 1 90 ? 14.892 2.490 -15.100 1.00 92.94 90 GLY A N 1
ATOM 706 C CA . GLY A 1 90 ? 14.976 3.728 -15.881 1.00 92.94 90 GLY A CA 1
ATOM 707 C C . GLY A 1 90 ? 16.352 3.931 -16.524 1.00 92.94 90 GLY A C 1
ATOM 708 O O . GLY A 1 90 ? 16.433 4.265 -17.705 1.00 92.94 90 GLY A O 1
ATOM 709 N N . ARG A 1 91 ? 17.436 3.659 -15.782 1.00 95.62 91 ARG A N 1
ATOM 710 C CA . ARG A 1 91 ? 18.806 3.712 -16.324 1.00 95.62 91 ARG A CA 1
ATOM 711 C C . ARG A 1 91 ? 19.038 2.653 -17.402 1.00 95.62 91 ARG A C 1
ATOM 713 O O . ARG A 1 91 ? 19.595 2.970 -18.447 1.00 95.62 91 ARG A O 1
ATOM 720 N N . LEU A 1 92 ? 18.567 1.427 -17.175 1.00 93.44 92 LEU A N 1
ATOM 721 C CA . LEU A 1 92 ? 18.680 0.329 -18.142 1.00 93.44 92 LEU A CA 1
ATOM 722 C C . LEU A 1 92 ? 17.934 0.640 -19.448 1.00 93.44 92 LEU A C 1
ATOM 724 O O . LEU A 1 92 ? 18.478 0.426 -20.529 1.00 93.44 92 LEU A O 1
ATOM 728 N N . LEU A 1 93 ? 16.730 1.218 -19.363 1.00 90.25 93 LEU A N 1
ATOM 729 C CA . LEU A 1 93 ? 15.987 1.684 -20.539 1.00 90.25 93 LEU A CA 1
ATOM 730 C C . LEU A 1 93 ? 16.737 2.794 -21.289 1.00 90.25 93 LEU A C 1
ATOM 732 O O . LEU A 1 93 ? 16.789 2.755 -22.515 1.00 90.25 93 LEU A O 1
ATOM 736 N N . GLY A 1 94 ? 17.352 3.743 -20.573 1.00 89.75 94 GLY A N 1
ATOM 737 C CA . GLY A 1 94 ? 18.184 4.794 -21.173 1.00 89.75 94 GLY A CA 1
ATOM 738 C C . GLY A 1 94 ? 19.414 4.251 -21.910 1.00 89.75 94 GLY A C 1
ATOM 739 O O . GLY A 1 94 ? 19.785 4.773 -22.957 1.00 89.75 94 GLY A O 1
ATOM 740 N N . ASN A 1 95 ? 19.986 3.150 -21.418 1.00 91.50 95 ASN A N 1
ATOM 741 C CA . ASN A 1 95 ? 21.125 2.461 -22.030 1.00 91.50 95 ASN A CA 1
ATOM 742 C C . ASN A 1 95 ? 20.719 1.420 -23.090 1.00 91.50 95 ASN A C 1
ATOM 744 O O . ASN A 1 95 ? 21.561 0.649 -23.543 1.00 91.50 95 ASN A O 1
ATOM 748 N N . SER A 1 96 ? 19.440 1.357 -23.481 1.00 88.06 96 SER A N 1
ATOM 749 C CA . SER A 1 96 ? 18.907 0.343 -24.408 1.00 88.06 96 SER A CA 1
ATOM 750 C C . SER A 1 96 ? 19.089 -1.116 -23.942 1.00 88.06 96 SER A C 1
ATOM 752 O O . SER A 1 96 ? 19.006 -2.047 -24.743 1.00 88.06 96 SER A O 1
ATOM 754 N N . GLN A 1 97 ? 19.271 -1.347 -22.638 1.00 89.69 97 GLN A N 1
ATOM 755 C CA . GLN A 1 97 ? 19.358 -2.675 -22.016 1.00 89.69 97 GLN A CA 1
ATOM 756 C C . GLN A 1 97 ? 17.953 -3.214 -21.709 1.00 89.69 97 GLN A C 1
ATOM 758 O O . GLN A 1 97 ? 17.541 -3.390 -20.561 1.00 89.69 97 GLN A O 1
ATOM 763 N N . VAL A 1 98 ? 17.180 -3.437 -22.771 1.00 88.44 98 VAL A N 1
ATOM 764 C CA . VAL A 1 98 ? 15.730 -3.671 -22.694 1.00 88.44 98 VAL A CA 1
ATOM 765 C C . VAL A 1 98 ? 15.368 -4.955 -21.938 1.00 88.44 98 VAL A C 1
ATOM 767 O O . VAL A 1 98 ? 14.443 -4.945 -21.128 1.00 88.44 98 VAL A O 1
ATOM 770 N N . GLY A 1 99 ? 16.114 -6.045 -22.147 1.00 88.81 99 GLY A N 1
ATOM 771 C CA . GLY A 1 99 ? 15.859 -7.317 -21.459 1.00 88.81 99 GLY A CA 1
ATOM 772 C C . GLY A 1 99 ? 16.087 -7.234 -19.947 1.00 88.81 99 GLY A C 1
ATOM 773 O O . GLY A 1 99 ? 15.289 -7.744 -19.164 1.00 88.81 99 GLY A O 1
ATOM 774 N N . GLU A 1 100 ? 17.139 -6.535 -19.523 1.00 92.31 100 GLU A N 1
ATOM 775 C CA . GLU A 1 100 ? 17.450 -6.334 -18.105 1.00 92.31 100 GLU A CA 1
ATOM 776 C C . GLU A 1 100 ? 16.415 -5.418 -17.441 1.00 92.31 100 GLU A C 1
ATOM 778 O O . GLU A 1 100 ? 15.941 -5.707 -16.340 1.00 92.31 100 GLU A O 1
ATOM 783 N N . ALA A 1 101 ? 16.007 -4.347 -18.130 1.00 92.06 101 ALA A N 1
ATOM 784 C CA . ALA A 1 101 ? 14.961 -3.451 -17.652 1.00 92.06 101 ALA A CA 1
ATOM 785 C C . ALA A 1 101 ? 13.638 -4.194 -17.408 1.00 92.06 101 ALA A C 1
ATOM 787 O O . ALA A 1 101 ? 13.004 -3.992 -16.373 1.00 92.06 101 ALA A O 1
ATOM 788 N N . ASP A 1 102 ? 13.241 -5.080 -18.321 1.00 92.56 102 ASP A N 1
ATOM 789 C CA . ASP A 1 102 ? 12.022 -5.881 -18.197 1.00 92.56 102 ASP A CA 1
ATOM 790 C C . ASP A 1 102 ? 12.056 -6.828 -16.982 1.00 92.56 102 ASP A C 1
ATOM 792 O O . ASP A 1 102 ? 11.099 -6.900 -16.206 1.00 92.56 102 ASP A O 1
ATOM 796 N N . VAL A 1 103 ? 13.183 -7.506 -16.739 1.00 93.81 103 VAL A N 1
ATOM 797 C CA . VAL A 1 103 ? 13.360 -8.348 -15.540 1.00 93.81 103 VAL A CA 1
ATOM 798 C C . VAL A 1 103 ? 13.205 -7.519 -14.261 1.00 93.81 103 VAL A C 1
ATOM 800 O O . VAL A 1 103 ? 12.483 -7.917 -13.340 1.00 93.81 103 VAL A O 1
ATOM 803 N N . VAL A 1 104 ? 13.827 -6.339 -14.208 1.00 94.56 104 VAL A N 1
ATOM 804 C CA . VAL A 1 104 ? 13.732 -5.448 -13.045 1.00 94.56 104 VAL A CA 1
ATOM 805 C C . VAL A 1 104 ? 12.297 -4.945 -12.848 1.00 94.56 104 VAL A C 1
ATOM 807 O O . VAL A 1 104 ? 11.795 -4.971 -11.721 1.00 94.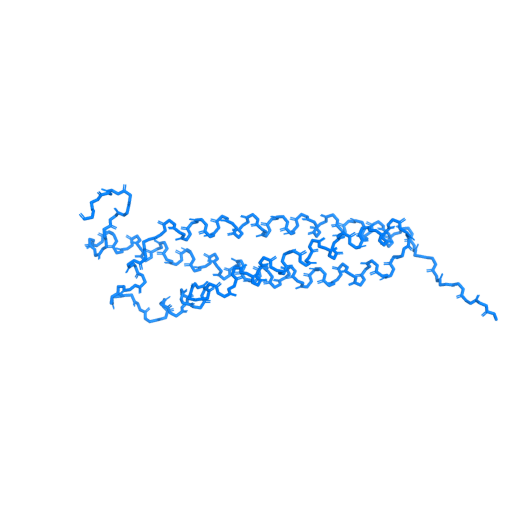56 104 VAL A O 1
ATOM 810 N N . LEU A 1 105 ? 11.603 -4.542 -13.918 1.00 94.19 105 LEU A N 1
ATOM 811 C CA . LEU A 1 105 ? 10.220 -4.053 -13.850 1.00 94.19 105 LEU A CA 1
ATOM 812 C C . LEU A 1 105 ? 9.232 -5.140 -13.417 1.00 94.19 105 LEU A C 1
ATOM 814 O O . LEU A 1 105 ? 8.315 -4.847 -12.647 1.00 94.19 105 LEU A O 1
ATOM 818 N N . ARG A 1 106 ? 9.435 -6.399 -13.821 1.00 93.94 106 ARG A N 1
ATOM 819 C CA . ARG A 1 106 ? 8.656 -7.539 -13.303 1.00 93.94 106 ARG A CA 1
ATOM 820 C C . ARG A 1 106 ? 8.869 -7.742 -11.805 1.00 93.94 106 ARG A C 1
ATOM 822 O O . ARG A 1 106 ? 7.902 -7.929 -11.068 1.00 93.94 106 ARG A O 1
ATOM 829 N N . GLY A 1 107 ? 10.110 -7.611 -11.337 1.00 92.38 107 GLY A N 1
ATOM 830 C CA . GLY A 1 107 ? 10.424 -7.629 -9.908 1.00 92.38 107 GLY A CA 1
ATOM 831 C C . GLY A 1 107 ? 9.738 -6.501 -9.127 1.00 92.38 107 GLY A C 1
ATOM 832 O O . GLY A 1 107 ? 9.239 -6.737 -8.029 1.00 92.38 107 GLY A O 1
ATOM 833 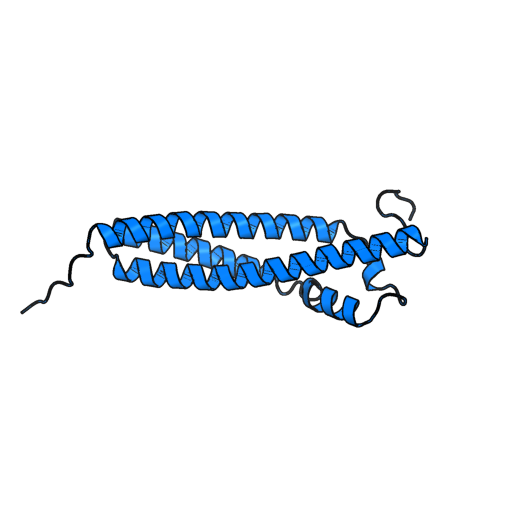N N . VAL A 1 108 ? 9.676 -5.289 -9.689 1.00 94.12 108 VAL A N 1
ATOM 834 C CA . VAL A 1 108 ? 8.936 -4.155 -9.101 1.00 94.12 108 VAL A CA 1
ATOM 835 C C . VAL A 1 108 ? 7.434 -4.444 -9.054 1.00 94.12 108 VAL A C 1
ATOM 837 O O . VAL A 1 108 ? 6.811 -4.234 -8.018 1.00 94.12 108 VAL A O 1
ATOM 840 N N . ALA A 1 109 ? 6.851 -4.964 -10.136 1.00 93.69 109 ALA A N 1
ATOM 841 C CA . ALA A 1 109 ? 5.424 -5.274 -10.198 1.00 93.69 109 ALA A CA 1
ATOM 842 C C . ALA A 1 109 ? 4.996 -6.286 -9.121 1.00 93.69 109 ALA A C 1
ATOM 844 O O . ALA A 1 109 ? 3.995 -6.078 -8.438 1.00 93.69 109 ALA A O 1
ATOM 845 N N . GLU A 1 110 ? 5.783 -7.341 -8.911 1.00 92.69 110 GLU A N 1
ATOM 846 C CA . GLU A 1 110 ? 5.477 -8.364 -7.906 1.00 92.69 110 GLU A CA 1
ATOM 847 C C . GLU A 1 110 ? 5.635 -7.843 -6.465 1.00 92.69 110 GLU A C 1
ATOM 849 O O . GLU A 1 110 ? 4.869 -8.220 -5.578 1.00 92.69 110 GLU A O 1
ATOM 854 N N . ARG A 1 111 ? 6.575 -6.918 -6.218 1.00 91.12 111 ARG A N 1
ATOM 855 C CA . ARG A 1 111 ? 6.657 -6.198 -4.932 1.00 91.12 111 ARG A CA 1
ATOM 856 C C . ARG A 1 111 ? 5.413 -5.359 -4.688 1.00 91.12 111 ARG A C 1
ATOM 858 O O . ARG A 1 111 ? 4.800 -5.475 -3.630 1.00 91.12 111 ARG A O 1
ATOM 865 N N . LEU A 1 112 ? 5.001 -4.583 -5.689 1.00 92.50 112 LEU A N 1
ATOM 866 C CA . LEU A 1 112 ? 3.824 -3.726 -5.578 1.00 92.50 112 LEU A CA 1
ATOM 867 C C . LEU A 1 112 ? 2.545 -4.517 -5.347 1.00 92.50 112 LEU A C 1
ATOM 869 O O . LEU A 1 112 ? 1.711 -4.076 -4.564 1.00 92.50 112 LEU A O 1
ATOM 873 N N . ARG A 1 113 ? 2.410 -5.702 -5.950 1.00 91.38 113 ARG A N 1
ATOM 874 C CA . ARG A 1 113 ? 1.275 -6.594 -5.692 1.00 91.38 113 ARG A CA 1
ATOM 875 C C . ARG A 1 113 ? 1.176 -6.962 -4.209 1.00 91.38 113 ARG A C 1
ATOM 877 O O . ARG A 1 113 ? 0.110 -6.826 -3.619 1.00 91.38 113 ARG A O 1
ATOM 884 N N . ARG A 1 114 ? 2.293 -7.343 -3.576 1.00 86.94 114 ARG A N 1
ATOM 885 C CA . ARG A 1 114 ? 2.326 -7.637 -2.131 1.00 86.94 114 ARG A CA 1
ATOM 886 C C . ARG A 1 114 ? 2.040 -6.405 -1.274 1.00 86.94 114 ARG A C 1
ATOM 888 O O . ARG A 1 114 ? 1.270 -6.497 -0.321 1.00 86.94 114 ARG A O 1
ATOM 895 N N . SER A 1 115 ? 2.620 -5.254 -1.618 1.00 89.38 115 SER A N 1
ATOM 896 C CA . SER A 1 115 ? 2.341 -3.988 -0.926 1.00 89.38 115 SER A CA 1
ATOM 897 C C . SER A 1 115 ? 0.865 -3.594 -1.037 1.00 89.38 115 SER A C 1
ATOM 899 O O . SER A 1 115 ? 0.282 -3.098 -0.077 1.00 89.38 115 SER A O 1
ATOM 901 N N . GLN A 1 116 ? 0.232 -3.858 -2.179 1.00 91.00 116 GLN A N 1
ATOM 902 C CA . GLN A 1 116 ? -1.187 -3.602 -2.391 1.00 91.00 116 GLN A CA 1
ATOM 903 C C . GLN A 1 116 ? -2.070 -4.558 -1.581 1.00 91.00 116 GLN A C 1
ATOM 905 O O . GLN A 1 116 ? -3.020 -4.099 -0.948 1.00 91.00 116 GLN A O 1
ATOM 910 N N . ASP A 1 117 ? -1.735 -5.851 -1.533 1.00 86.88 117 ASP A N 1
ATOM 911 C CA . ASP A 1 117 ? -2.425 -6.831 -0.683 1.00 86.88 117 ASP A CA 1
ATOM 912 C C . ASP A 1 117 ? -2.376 -6.414 0.797 1.00 86.88 117 ASP A C 1
ATOM 914 O O . ASP A 1 117 ? -3.382 -6.493 1.506 1.00 86.88 117 ASP A O 1
ATOM 918 N N . TYR A 1 118 ? -1.224 -5.916 1.257 1.00 85.62 118 TYR A N 1
ATOM 919 C CA . TYR A 1 118 ? -1.066 -5.370 2.604 1.00 85.62 118 TYR A CA 1
ATOM 920 C C . TYR A 1 118 ? -1.960 -4.145 2.841 1.00 85.62 118 TYR A C 1
ATOM 922 O O . TYR A 1 118 ? -2.754 -4.142 3.781 1.00 85.62 118 TYR A O 1
ATOM 930 N N . VAL A 1 119 ? -1.915 -3.141 1.958 1.00 88.75 119 VAL A N 1
ATOM 931 C CA . VAL A 1 119 ? -2.755 -1.935 2.075 1.00 88.75 119 VAL A CA 1
ATOM 932 C C . VAL A 1 119 ? -4.249 -2.282 2.092 1.00 88.75 119 VAL A C 1
ATOM 934 O O . VAL A 1 119 ? -5.015 -1.669 2.833 1.00 88.75 119 VAL A O 1
ATOM 937 N N . GLN A 1 120 ? -4.687 -3.297 1.339 1.00 87.62 120 GLN A N 1
ATOM 938 C CA . GLN A 1 120 ? -6.080 -3.758 1.385 1.00 87.62 120 GLN A CA 1
ATOM 939 C C . GLN A 1 120 ? -6.455 -4.388 2.730 1.00 87.62 120 GLN A C 1
ATOM 941 O O . GLN A 1 120 ? -7.557 -4.152 3.228 1.00 87.62 120 GLN A O 1
ATOM 946 N N . LYS A 1 121 ? -5.561 -5.173 3.340 1.00 82.69 121 LYS A N 1
ATOM 947 C CA . LYS A 1 121 ? -5.780 -5.721 4.689 1.00 82.69 121 LYS A CA 1
ATOM 948 C C . LYS A 1 121 ? -5.850 -4.603 5.727 1.00 82.69 121 LYS A C 1
ATOM 950 O O . LYS A 1 121 ? -6.794 -4.574 6.514 1.00 82.69 121 LYS A O 1
ATOM 955 N N . LEU A 1 122 ? -4.922 -3.648 5.655 1.00 83.69 122 LEU A N 1
ATOM 956 C CA . LEU A 1 122 ? -4.897 -2.467 6.514 1.00 83.69 122 LEU A CA 1
ATOM 957 C C . LEU A 1 122 ? -6.204 -1.671 6.402 1.00 83.69 122 LEU A C 1
ATOM 959 O O . LEU A 1 122 ? -6.820 -1.333 7.410 1.00 83.69 122 LEU A O 1
ATOM 963 N N . LYS A 1 123 ? -6.681 -1.434 5.176 1.00 87.56 123 LYS A N 1
ATOM 964 C CA . LYS A 1 123 ? -7.943 -0.731 4.923 1.00 87.56 123 LYS A CA 1
ATOM 965 C C . LYS A 1 123 ? -9.128 -1.410 5.605 1.00 87.56 123 LYS A C 1
ATOM 967 O O . LYS A 1 123 ? -9.865 -0.740 6.326 1.00 87.56 123 LYS A O 1
ATOM 972 N N . LYS A 1 124 ? -9.284 -2.724 5.412 1.00 83.75 124 LYS A N 1
ATOM 973 C CA . LYS A 1 124 ? -10.365 -3.504 6.036 1.00 83.75 124 LYS A CA 1
ATOM 974 C C . LYS A 1 124 ? -10.317 -3.415 7.558 1.00 83.75 124 LYS A C 1
ATOM 976 O O . LYS A 1 124 ? -11.355 -3.283 8.195 1.00 83.75 124 LYS A O 1
ATOM 981 N N . ALA A 1 125 ? -9.120 -3.457 8.131 1.00 81.00 125 ALA A N 1
ATOM 982 C CA . ALA A 1 125 ? -8.942 -3.396 9.571 1.00 81.00 125 ALA A CA 1
ATOM 983 C C . ALA A 1 125 ? -9.267 -1.997 10.138 1.00 81.00 125 ALA A C 1
ATOM 985 O O . ALA A 1 125 ? -9.947 -1.894 11.157 1.00 81.00 125 ALA A O 1
ATOM 986 N N . VAL A 1 126 ? -8.876 -0.918 9.443 1.00 84.44 126 VAL A N 1
ATOM 987 C CA . VAL A 1 126 ? -9.260 0.464 9.796 1.00 84.44 126 VAL A CA 1
ATOM 988 C C . VAL A 1 126 ? -10.777 0.662 9.716 1.00 84.44 126 VAL A C 1
ATOM 990 O O . VAL A 1 126 ? -11.362 1.309 10.583 1.00 84.44 126 VAL A O 1
ATOM 993 N N . GLU A 1 127 ? -11.423 0.132 8.676 1.00 85.81 127 GLU A N 1
ATOM 994 C CA . GLU A 1 127 ? -12.876 0.237 8.485 1.00 85.81 127 GLU A CA 1
ATOM 995 C C . GLU A 1 127 ? -13.645 -0.530 9.562 1.00 85.81 127 GLU A C 1
ATOM 997 O O . GLU A 1 127 ? -14.509 0.055 10.215 1.00 85.81 127 GLU A O 1
ATOM 1002 N N . ALA A 1 128 ? -13.265 -1.783 9.823 1.00 81.31 128 ALA A N 1
ATOM 1003 C CA . ALA A 1 128 ? -13.854 -2.577 10.894 1.00 81.31 128 ALA A CA 1
ATOM 1004 C C . ALA A 1 128 ? -13.711 -1.877 12.251 1.00 81.31 128 ALA A C 1
ATOM 1006 O O . ALA A 1 128 ? -14.669 -1.814 13.023 1.00 81.31 128 ALA A O 1
ATOM 1007 N N . HIS A 1 129 ? -12.536 -1.303 12.538 1.00 83.06 129 HIS A N 1
ATOM 1008 C CA . HIS A 1 129 ? -12.327 -0.622 13.812 1.00 83.06 129 HIS A CA 1
ATOM 1009 C C . HIS A 1 129 ? -13.180 0.621 13.965 1.00 83.06 129 HIS A C 1
ATOM 1011 O O . HIS A 1 129 ? -13.788 0.829 15.013 1.00 83.06 129 HIS A O 1
ATOM 1017 N N . TYR A 1 130 ? -13.288 1.415 12.907 1.00 85.44 130 TYR A N 1
ATOM 1018 C CA . TYR A 1 130 ? -14.171 2.569 12.902 1.00 85.44 130 TYR A CA 1
ATOM 1019 C C . TYR A 1 130 ? -15.639 2.187 13.168 1.00 85.44 130 TYR A C 1
ATOM 1021 O O . TYR A 1 130 ? -16.324 2.881 13.920 1.00 85.44 130 TYR A O 1
ATOM 1029 N N . GLU A 1 131 ? -16.130 1.087 12.593 1.00 85.06 131 GLU A N 1
ATOM 1030 C CA . GLU A 1 131 ? -17.502 0.611 12.813 1.00 85.06 131 GLU A CA 1
ATOM 1031 C C . GLU A 1 131 ? -17.748 0.172 14.260 1.00 85.06 131 GLU A C 1
ATOM 1033 O O . GLU A 1 131 ? -18.748 0.567 14.868 1.00 85.06 131 GLU A O 1
ATOM 1038 N N . VAL A 1 132 ? -16.820 -0.595 14.837 1.00 83.75 132 VAL A N 1
ATOM 1039 C CA . VAL A 1 132 ? -16.926 -1.050 16.229 1.00 83.75 132 VAL A CA 1
ATOM 1040 C C . VAL A 1 132 ? -16.814 0.119 17.199 1.00 83.75 132 VAL A C 1
ATOM 1042 O O . VAL A 1 132 ? -17.628 0.228 18.114 1.00 83.75 132 VAL A O 1
ATOM 1045 N N . GLU A 1 133 ? -15.872 1.036 16.984 1.00 85.44 133 GLU A N 1
ATOM 1046 C CA . GLU A 1 133 ? -15.750 2.244 17.800 1.00 85.44 133 GL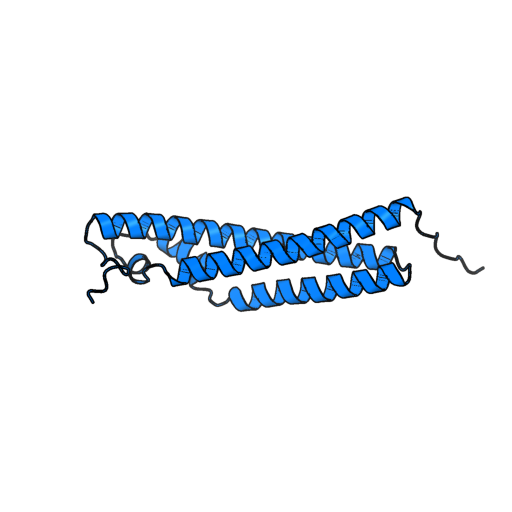U A CA 1
ATOM 1047 C C . GLU A 1 133 ? -17.040 3.065 17.770 1.00 85.44 133 GLU A C 1
ATOM 1049 O O . GLU A 1 133 ? -17.563 3.425 18.824 1.00 85.44 133 GLU A O 1
ATOM 1054 N N . ARG A 1 134 ? -17.617 3.293 16.583 1.00 86.12 134 ARG A N 1
ATOM 1055 C CA . ARG A 1 134 ? -18.906 3.986 16.452 1.00 86.12 134 ARG A CA 1
ATOM 1056 C C . ARG A 1 134 ? -20.018 3.304 17.236 1.00 86.12 134 ARG A C 1
ATOM 1058 O O . ARG A 1 134 ? -20.816 3.994 17.868 1.00 86.12 134 ARG A O 1
ATOM 1065 N N . TYR A 1 135 ? -20.088 1.976 17.181 1.00 85.81 135 TYR A N 1
ATOM 1066 C CA . TYR A 1 135 ? -21.073 1.215 17.940 1.00 85.81 135 TYR A CA 1
ATOM 1067 C C . TYR A 1 135 ? -20.876 1.397 19.451 1.00 85.81 135 TYR A C 1
ATOM 1069 O O . TYR A 1 135 ? -21.834 1.700 20.161 1.00 85.81 135 TYR A O 1
ATOM 1077 N N . LEU A 1 136 ? -19.642 1.268 19.944 1.00 84.56 136 LEU A N 1
ATOM 1078 C CA . LEU A 1 136 ? -19.339 1.409 21.368 1.00 84.56 136 LEU A CA 1
ATOM 1079 C C . LEU A 1 136 ? -19.604 2.830 21.882 1.00 84.56 136 LEU A C 1
ATOM 1081 O O . LEU A 1 136 ? -20.198 2.978 22.949 1.00 84.56 136 LEU A O 1
ATOM 1085 N N . VAL A 1 137 ? -19.237 3.861 21.115 1.00 86.31 137 VAL A N 1
ATOM 1086 C CA . VAL A 1 137 ? -19.535 5.267 21.439 1.00 86.31 137 VAL A CA 1
ATOM 1087 C C . VAL A 1 137 ? -21.046 5.498 21.499 1.00 86.31 137 VAL A C 1
ATOM 1089 O O . VAL A 1 137 ? -21.542 6.058 22.472 1.00 86.31 137 VAL A O 1
ATOM 1092 N N . ALA A 1 138 ? -21.810 4.991 20.524 1.00 86.44 138 ALA A N 1
ATOM 1093 C CA . ALA A 1 138 ? -23.272 5.106 20.519 1.00 86.44 138 ALA A CA 1
ATOM 1094 C C . ALA A 1 138 ? -23.946 4.393 21.707 1.00 86.44 138 ALA A C 1
ATOM 1096 O O . ALA A 1 138 ? -25.074 4.723 22.071 1.00 86.44 138 ALA A O 1
ATOM 1097 N N . LYS A 1 139 ? -23.269 3.413 22.314 1.00 86.31 139 LYS A N 1
ATOM 1098 C CA . LYS A 1 139 ? -23.718 2.707 23.520 1.00 86.31 139 LYS A CA 1
ATOM 1099 C C . LYS A 1 139 ? -23.164 3.299 24.821 1.00 86.31 139 LYS A C 1
ATOM 1101 O O . LYS A 1 139 ? -23.477 2.770 25.882 1.00 86.31 139 LYS A O 1
ATOM 1106 N N . GLY A 1 140 ? -22.352 4.357 24.756 1.00 85.38 140 GLY A N 1
ATOM 1107 C CA . GLY A 1 140 ? -21.692 4.947 25.925 1.00 85.38 140 GLY A CA 1
ATOM 1108 C C . GLY A 1 140 ? -20.638 4.037 26.566 1.00 85.38 140 GLY A C 1
ATOM 1109 O O . GLY A 1 140 ? -20.289 4.224 27.726 1.00 85.38 140 GLY A O 1
ATOM 1110 N N . LEU A 1 141 ? -20.148 3.032 25.834 1.00 81.62 141 LEU A N 1
ATOM 1111 C CA . LEU A 1 141 ? -19.195 2.030 26.328 1.00 81.62 141 LEU A CA 1
ATOM 1112 C C . LEU A 1 141 ? -17.734 2.464 26.163 1.00 81.62 141 LEU A C 1
ATOM 1114 O O . LEU A 1 141 ? -16.840 1.861 26.753 1.00 81.62 141 LEU A O 1
ATOM 1118 N N . VAL A 1 142 ? -17.488 3.473 25.328 1.00 80.81 142 VAL A N 1
ATOM 1119 C CA . VAL A 1 142 ? -16.184 4.100 25.104 1.00 80.81 142 VAL A CA 1
ATOM 1120 C C . VAL A 1 142 ? -16.415 5.605 24.950 1.00 80.81 142 VAL A C 1
ATOM 1122 O O . VAL A 1 142 ? -17.368 6.016 24.288 1.00 80.81 142 VAL A O 1
ATOM 1125 N N . GLY A 1 143 ? -15.562 6.421 25.574 1.00 72.44 143 GLY A N 1
ATOM 1126 C CA . GLY A 1 143 ? -15.628 7.879 25.466 1.00 72.44 143 GLY A CA 1
ATOM 1127 C C . GLY A 1 143 ? -15.331 8.364 24.046 1.00 72.44 143 GLY A C 1
ATOM 1128 O O . GLY A 1 143 ? -14.452 7.827 23.363 1.00 72.44 143 GLY A O 1
ATOM 1129 N N . ASP A 1 144 ? -16.058 9.390 23.603 1.00 68.88 144 ASP A N 1
ATOM 1130 C CA . ASP A 1 144 ? -15.787 10.035 22.323 1.00 68.88 144 ASP A CA 1
ATOM 1131 C C . ASP A 1 144 ? -14.475 10.822 22.420 1.00 68.88 144 ASP A C 1
ATOM 1133 O O . ASP A 1 144 ? -14.390 11.864 23.076 1.00 68.88 144 ASP A O 1
ATOM 1137 N N . ARG A 1 145 ? -13.438 10.322 21.742 1.00 65.44 145 ARG A N 1
ATOM 1138 C CA . ARG A 1 145 ? -12.114 10.951 21.706 1.00 65.44 145 ARG A CA 1
ATOM 1139 C C . ARG A 1 145 ? -12.153 12.360 21.107 1.00 65.44 145 ARG A C 1
ATOM 1141 O O . ARG A 1 145 ? -11.238 13.139 21.361 1.00 65.44 145 ARG A O 1
ATOM 1148 N N . LYS A 1 146 ? -13.196 12.707 20.341 1.00 58.09 146 LYS A N 1
ATOM 1149 C CA . LYS A 1 146 ? -13.387 14.055 19.785 1.00 58.09 146 LYS A CA 1
ATOM 1150 C C . LYS A 1 146 ? -13.950 15.060 20.792 1.00 58.09 146 LYS A C 1
ATOM 1152 O O . LYS A 1 146 ? -13.812 16.254 20.552 1.00 58.09 146 LYS A O 1
ATOM 1157 N N . ASN A 1 147 ? -14.515 14.601 21.912 1.00 46.34 147 ASN A N 1
ATOM 1158 C CA . ASN A 1 147 ? -15.168 15.457 22.910 1.00 46.34 147 ASN A CA 1
ATOM 1159 C C . ASN A 1 147 ? -14.380 15.634 24.216 1.00 46.34 147 ASN A C 1
ATOM 1161 O O . ASN A 1 147 ? -14.928 16.169 25.173 1.00 46.34 147 ASN A O 1
ATOM 1165 N N . GLY A 1 148 ? -13.105 15.235 24.265 1.00 40.19 148 GLY A N 1
ATOM 1166 C CA . GLY A 1 148 ? -12.149 15.768 25.243 1.00 40.19 148 GLY A CA 1
ATOM 1167 C C . GLY A 1 148 ? -12.504 15.636 26.729 1.00 40.19 148 GLY A C 1
ATOM 1168 O O . GLY A 1 148 ? -11.969 16.407 27.514 1.00 40.19 148 GLY A O 1
ATOM 1169 N N . ASN A 1 149 ? -13.345 14.684 27.135 1.00 34.25 149 ASN A N 1
ATOM 1170 C CA . ASN A 1 149 ? -13.510 14.345 28.548 1.00 34.25 149 ASN A CA 1
ATOM 1171 C C . ASN A 1 149 ? -12.857 12.989 28.807 1.00 34.25 149 ASN A C 1
ATOM 1173 O O . ASN A 1 149 ? -13.435 11.937 28.524 1.00 34.25 149 ASN A O 1
ATOM 1177 N N . ALA A 1 150 ? -11.607 13.072 29.266 1.00 38.38 150 ALA A N 1
ATOM 1178 C CA . ALA A 1 150 ? -10.953 12.028 30.043 1.00 38.38 150 ALA A CA 1
ATOM 1179 C C . ALA A 1 150 ? -11.630 11.889 31.414 1.00 38.38 150 ALA A C 1
ATOM 1181 O O . ALA A 1 150 ? -12.117 12.923 31.930 1.00 38.38 150 ALA A O 1
#

Organism: NCBI:txid111012